Protein AF-A0A0M4G203-F1 (afdb_monomer)

Nearest PDB structures (foldseek):
  8ipb-assembly1_ma  TM=5.806E-01  e=3.931E-02  Triticum aestivum
  4rx6-assembly1_B  TM=6.484E-01  e=1.212E-01  Bacillus subtilis subsp. subtilis str. 168
  8p9a-assembly1_V  TM=4.561E-01  e=3.737E-01  Saccharomyces cerevisiae
  6cwx-assembly1_A  TM=5.904E-01  e=1.744E+00  Homo sapiens
  6gb2-assembly1_Bk  TM=4.598E-01  e=4.207E-01  Sus scrofa

pLDDT: mean 88.68, std 8.32, range [46.84, 96.0]

Structu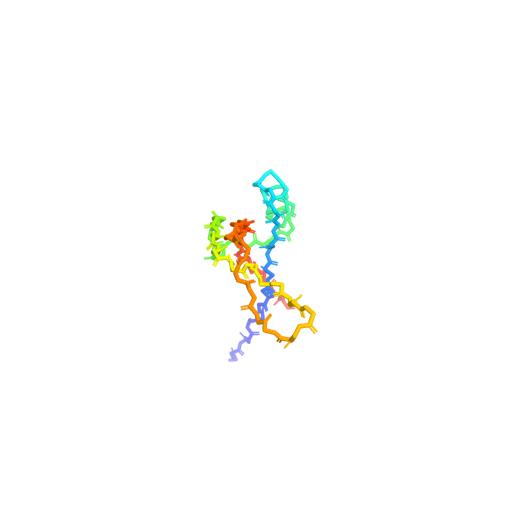re (mmCIF, N/CA/C/O backbone):
data_AF-A0A0M4G203-F1
#
_entry.id   AF-A0A0M4G203-F1
#
loop_
_atom_site.group_PDB
_atom_site.id
_atom_site.type_symbol
_atom_site.label_atom_id
_atom_site.label_alt_id
_atom_site.label_comp_id
_atom_site.label_asym_id
_atom_site.label_entity_id
_atom_site.label_seq_id
_atom_site.pdbx_PDB_ins_code
_atom_site.Cartn_x
_atom_site.Cartn_y
_atom_site.Cartn_z
_atom_site.occupancy
_atom_site.B_iso_or_equiv
_atom_site.auth_seq_id
_atom_site.auth_comp_id
_atom_site.auth_asym_id
_atom_site.auth_atom_id
_atom_site.pdbx_PDB_model_num
ATOM 1 N N . MET A 1 1 ? -36.244 -2.488 14.158 1.00 46.84 1 MET A N 1
ATOM 2 C CA . MET A 1 1 ? -35.658 -1.597 13.133 1.00 46.84 1 MET A CA 1
ATOM 3 C C . MET A 1 1 ? -34.225 -2.042 12.913 1.00 46.84 1 MET A C 1
ATOM 5 O O . MET A 1 1 ? -33.462 -2.018 13.867 1.00 46.84 1 MET A O 1
ATOM 9 N N . ILE A 1 2 ? -33.881 -2.530 11.722 1.00 59.28 2 ILE A N 1
ATOM 10 C CA . ILE A 1 2 ? -32.505 -2.937 11.412 1.00 59.28 2 ILE A CA 1
ATOM 11 C C . ILE A 1 2 ? -31.806 -1.687 10.878 1.00 59.28 2 ILE A C 1
ATOM 13 O O . ILE A 1 2 ? -32.056 -1.266 9.750 1.00 59.28 2 ILE A O 1
ATOM 17 N N . THR A 1 3 ? -31.006 -1.025 11.706 1.00 67.56 3 THR A N 1
ATOM 18 C CA . THR A 1 3 ? -30.155 0.080 11.263 1.00 67.56 3 THR A CA 1
ATOM 19 C C . THR A 1 3 ? -29.053 -0.497 10.378 1.00 67.56 3 THR A C 1
ATOM 21 O O . THR A 1 3 ? -28.146 -1.171 10.855 1.00 67.56 3 THR A O 1
ATOM 24 N N . SER A 1 4 ? -29.147 -0.274 9.065 1.00 73.44 4 SER A N 1
ATOM 25 C CA . SER A 1 4 ? -28.122 -0.693 8.104 1.00 73.44 4 SER A CA 1
ATOM 26 C C . SER A 1 4 ? -26.850 0.129 8.320 1.00 73.44 4 SER A C 1
ATOM 28 O O . SER A 1 4 ? -26.716 1.221 7.770 1.00 73.44 4 SER A O 1
ATOM 30 N N . THR A 1 5 ? -25.908 -0.391 9.105 1.00 78.56 5 THR A N 1
ATOM 31 C CA . THR A 1 5 ? -24.570 0.190 9.262 1.00 78.56 5 THR A CA 1
ATOM 32 C C . THR A 1 5 ? -23.870 0.239 7.904 1.00 78.56 5 THR A C 1
ATOM 34 O O . THR A 1 5 ? -23.695 -0.792 7.255 1.00 78.56 5 THR A O 1
ATOM 37 N N . ARG A 1 6 ? -23.488 1.437 7.448 1.00 84.62 6 ARG A N 1
ATOM 38 C CA . ARG A 1 6 ? -22.757 1.616 6.188 1.00 84.62 6 ARG A CA 1
ATOM 39 C C . ARG A 1 6 ? -21.259 1.610 6.471 1.00 84.62 6 ARG A C 1
ATOM 41 O O . ARG A 1 6 ? -20.796 2.271 7.396 1.00 84.62 6 ARG A O 1
ATOM 48 N N . PHE A 1 7 ? -20.497 0.88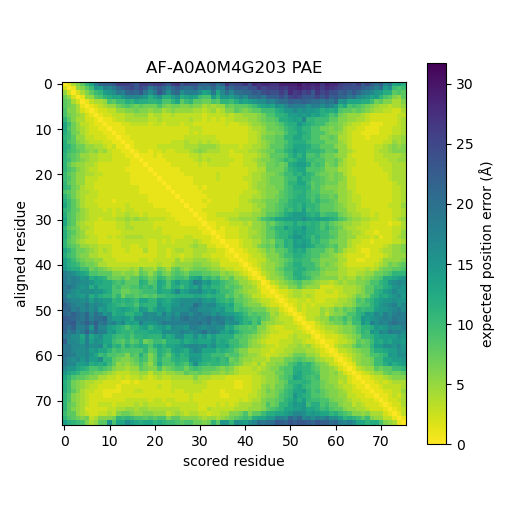0 5.666 1.00 88.56 7 PHE A N 1
ATOM 49 C CA . PHE A 1 7 ? -19.039 0.838 5.763 1.00 88.56 7 PHE A CA 1
ATOM 50 C C . PHE A 1 7 ? -18.415 1.545 4.560 1.00 88.56 7 PHE A C 1
ATOM 52 O O . PHE A 1 7 ? -18.904 1.436 3.437 1.00 88.56 7 PHE A O 1
ATOM 59 N N . GLN A 1 8 ? -17.336 2.280 4.811 1.00 91.25 8 GLN A N 1
ATOM 60 C CA . GLN A 1 8 ? -16.474 2.860 3.792 1.00 91.25 8 GLN A CA 1
ATOM 61 C C . GLN A 1 8 ? -15.192 2.053 3.700 1.00 91.25 8 GLN A C 1
ATOM 63 O O . GLN A 1 8 ? -14.342 2.168 4.583 1.00 91.25 8 GLN A O 1
ATOM 68 N N . ASP A 1 9 ? -15.037 1.300 2.618 1.00 93.56 9 ASP A N 1
ATOM 69 C CA . ASP A 1 9 ? -13.821 0.539 2.357 1.00 93.56 9 ASP A CA 1
ATOM 70 C C . ASP A 1 9 ? -12.823 1.367 1.541 1.00 93.56 9 ASP A C 1
ATOM 72 O O . ASP A 1 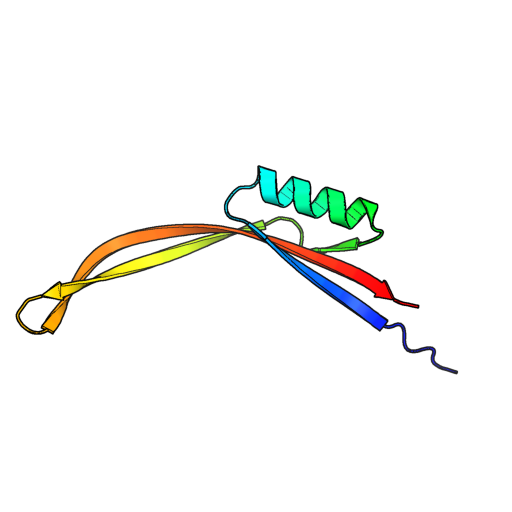9 ? -13.144 1.919 0.488 1.00 93.56 9 ASP A O 1
ATOM 76 N N . THR A 1 10 ? -11.580 1.415 2.014 1.00 94.12 10 THR A N 1
ATOM 77 C CA . THR A 1 10 ? -10.465 2.117 1.376 1.00 94.12 10 THR A CA 1
ATOM 78 C C . THR A 1 10 ? -9.296 1.158 1.207 1.00 94.12 10 THR A C 1
ATOM 80 O O . THR A 1 10 ? -8.829 0.535 2.161 1.00 94.12 10 THR A O 1
ATOM 83 N N . THR A 1 11 ? -8.781 1.052 -0.018 1.00 95.38 11 THR A N 1
ATOM 84 C CA . THR A 1 11 ? -7.585 0.252 -0.315 1.00 95.38 11 THR A CA 1
ATOM 85 C C . THR A 1 11 ? -6.381 1.168 -0.506 1.00 95.38 11 THR A C 1
ATOM 87 O O . THR A 1 11 ? -6.373 2.020 -1.393 1.00 95.38 11 THR A O 1
ATOM 90 N N . VAL A 1 12 ? -5.338 0.970 0.297 1.00 94.12 12 VAL A N 1
ATOM 91 C CA . VAL A 1 12 ? -4.041 1.634 0.128 1.00 94.12 12 VAL A CA 1
ATOM 92 C C . VAL A 1 12 ? -3.181 0.772 -0.786 1.00 94.12 12 VAL A C 1
ATOM 94 O O . VAL A 1 12 ? -3.062 -0.434 -0.582 1.00 94.12 12 VAL A O 1
ATOM 97 N N . THR A 1 13 ? -2.585 1.374 -1.815 1.00 93.56 13 THR A N 1
ATOM 98 C CA . THR A 1 13 ? -1.602 0.715 -2.687 1.00 93.56 13 THR A CA 1
ATOM 99 C C . THR A 1 13 ? -0.432 1.660 -2.944 1.00 93.56 13 THR A C 1
ATOM 101 O O . THR A 1 13 ? -0.629 2.775 -3.441 1.00 93.56 13 THR A O 1
ATOM 104 N N . ARG A 1 14 ? 0.784 1.242 -2.582 1.00 93.38 14 ARG A N 1
ATOM 105 C CA . ARG A 1 14 ? 2.017 2.040 -2.719 1.00 93.38 14 ARG A CA 1
ATOM 106 C C . ARG A 1 14 ? 3.188 1.188 -3.196 1.00 93.38 14 ARG A C 1
ATOM 108 O O . ARG A 1 14 ? 3.151 -0.036 -3.106 1.00 93.38 14 ARG A O 1
ATOM 115 N N . LYS A 1 15 ? 4.216 1.840 -3.746 1.00 89.19 15 LYS A N 1
ATOM 116 C CA . LYS A 1 15 ? 5.432 1.155 -4.216 1.00 89.19 15 LYS A CA 1
ATOM 117 C C . LYS A 1 15 ? 6.366 0.828 -3.059 1.00 89.19 15 LYS A C 1
ATOM 119 O O . LYS A 1 15 ? 6.918 -0.266 -3.025 1.00 89.19 15 LYS A O 1
ATOM 124 N N . THR A 1 16 ? 6.519 1.755 -2.117 1.00 91.25 16 THR A N 1
ATOM 125 C CA . THR A 1 16 ? 7.410 1.582 -0.967 1.00 91.25 16 THR A CA 1
ATOM 126 C C . THR A 1 16 ? 6.630 1.265 0.303 1.00 91.25 16 THR A C 1
ATOM 128 O O . THR A 1 16 ? 5.489 1.696 0.483 1.00 91.25 16 THR A O 1
ATOM 131 N N . GLU A 1 17 ? 7.263 0.513 1.203 1.00 91.88 17 GLU A N 1
ATOM 132 C CA . GLU A 1 17 ? 6.669 0.152 2.491 1.00 91.88 17 GLU A CA 1
ATOM 133 C C . GLU A 1 17 ? 6.450 1.383 3.375 1.00 91.88 17 GLU A C 1
ATOM 135 O O . GLU A 1 17 ? 5.414 1.520 4.021 1.00 91.88 17 GLU A O 1
ATOM 140 N N . LYS A 1 18 ? 7.415 2.310 3.369 1.00 93.69 18 LYS A N 1
ATOM 141 C CA . LYS A 1 18 ? 7.383 3.525 4.188 1.00 93.69 18 LYS A CA 1
ATOM 142 C C . LYS A 1 18 ? 6.170 4.396 3.860 1.00 93.69 18 LYS A C 1
ATOM 144 O O . LYS A 1 18 ? 5.442 4.786 4.768 1.00 93.69 18 LYS A O 1
ATOM 149 N N . GLU A 1 19 ? 5.915 4.640 2.575 1.00 92.81 19 GLU A N 1
ATOM 150 C CA . GLU A 1 19 ? 4.727 5.379 2.125 1.00 92.81 19 GLU A CA 1
ATOM 151 C C . GLU A 1 19 ? 3.431 4.648 2.486 1.00 92.81 19 GLU A C 1
ATOM 153 O O . GLU A 1 19 ? 2.441 5.281 2.850 1.00 92.81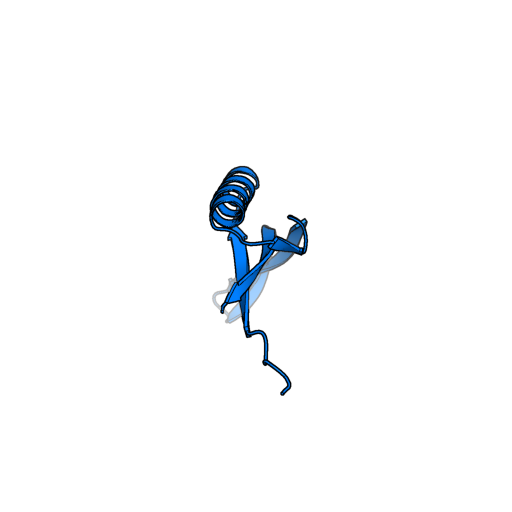 19 GLU A O 1
ATOM 158 N N . ALA A 1 20 ? 3.424 3.315 2.380 1.00 93.69 20 ALA A N 1
ATOM 159 C CA . ALA A 1 20 ? 2.255 2.513 2.715 1.00 93.69 20 ALA A CA 1
ATOM 160 C C . ALA A 1 20 ? 1.926 2.599 4.212 1.00 93.69 20 ALA A C 1
ATOM 162 O O . ALA A 1 20 ? 0.771 2.826 4.565 1.00 93.69 20 ALA A O 1
ATOM 163 N N . ARG A 1 21 ? 2.938 2.481 5.082 1.00 94.31 21 ARG A N 1
ATOM 164 C CA . ARG A 1 21 ? 2.788 2.627 6.537 1.00 94.31 21 ARG A CA 1
ATOM 165 C C . ARG A 1 21 ? 2.297 4.015 6.917 1.00 94.31 21 ARG A C 1
ATOM 167 O O . ARG A 1 21 ? 1.363 4.116 7.701 1.00 94.31 21 ARG A O 1
ATOM 174 N N . GLN A 1 22 ? 2.871 5.062 6.325 1.00 95.94 22 GLN A N 1
ATOM 175 C CA . GLN A 1 22 ? 2.439 6.435 6.583 1.00 95.94 22 GLN A CA 1
ATOM 176 C C . GLN A 1 22 ? 0.968 6.643 6.194 1.00 95.94 22 GLN A C 1
ATOM 178 O O . GLN A 1 22 ? 0.190 7.166 6.984 1.00 95.94 22 GLN A O 1
ATOM 183 N N . ALA A 1 23 ? 0.559 6.158 5.017 1.00 94.31 23 ALA A N 1
ATOM 184 C CA . ALA A 1 23 ? -0.831 6.251 4.579 1.00 94.31 23 ALA A CA 1
ATOM 185 C C . ALA A 1 23 ? -1.799 5.465 5.485 1.00 94.31 23 ALA A C 1
ATOM 187 O O . ALA A 1 23 ? -2.925 5.906 5.702 1.00 94.31 23 ALA A O 1
ATOM 188 N N . ILE A 1 24 ? -1.378 4.309 6.007 1.00 94.81 24 ILE A N 1
ATOM 189 C CA . ILE A 1 24 ? -2.171 3.530 6.967 1.00 94.81 24 ILE A CA 1
ATOM 190 C C . ILE A 1 24 ? -2.309 4.288 8.284 1.00 94.81 24 ILE A C 1
ATOM 192 O O . ILE A 1 24 ? -3.425 4.404 8.777 1.00 94.81 24 ILE A O 1
ATOM 196 N N . ASP A 1 25 ? -1.219 4.831 8.824 1.00 96.00 25 ASP A N 1
ATOM 197 C CA . ASP A 1 25 ? -1.230 5.582 10.083 1.00 96.00 25 ASP A CA 1
ATOM 198 C C . ASP A 1 25 ? -2.139 6.821 9.997 1.00 96.00 25 ASP A C 1
ATOM 200 O O . ASP A 1 25 ? -2.974 7.058 10.871 1.00 96.00 25 ASP A O 1
ATOM 204 N N . ASP A 1 26 ? -2.087 7.546 8.877 1.00 95.56 26 ASP A N 1
ATOM 205 C CA . ASP A 1 26 ? -2.982 8.677 8.617 1.00 95.56 26 ASP A CA 1
ATOM 206 C C . ASP A 1 26 ? -4.461 8.261 8.552 1.00 95.56 26 ASP A C 1
ATOM 208 O O . ASP A 1 26 ? -5.336 9.014 8.987 1.00 95.56 26 ASP A O 1
ATOM 212 N N . LEU A 1 27 ? -4.769 7.076 8.016 1.00 93.50 27 LEU A N 1
ATOM 213 C CA . LEU A 1 27 ? -6.136 6.550 7.972 1.00 93.50 27 LEU A CA 1
ATOM 214 C C . LEU A 1 27 ? -6.592 6.024 9.339 1.00 93.50 27 LEU A C 1
ATOM 216 O O . LEU A 1 27 ? -7.731 6.280 9.728 1.00 93.50 27 LEU A O 1
ATOM 220 N N . LEU A 1 28 ? -5.716 5.365 10.097 1.00 94.00 28 LEU A N 1
ATOM 221 C CA . LEU A 1 28 ? -5.991 4.929 11.468 1.00 94.00 28 LEU A CA 1
ATOM 222 C C . LEU A 1 28 ? -6.358 6.126 12.356 1.00 94.00 28 LEU A C 1
ATOM 224 O O . LEU A 1 28 ? -7.393 6.108 13.022 1.00 94.00 28 LEU A O 1
ATOM 228 N N . ARG A 1 29 ? -5.594 7.224 12.272 1.00 95.00 29 ARG A N 1
ATOM 229 C CA . ARG A 1 29 ? -5.896 8.487 12.978 1.00 95.00 29 ARG A CA 1
ATOM 230 C C . ARG A 1 29 ? -7.245 9.098 12.588 1.00 95.00 29 ARG A C 1
ATOM 232 O O . ARG A 1 29 ? -7.847 9.811 13.384 1.00 95.00 29 ARG A O 1
ATOM 239 N N . ARG A 1 30 ? -7.743 8.817 11.380 1.00 90.94 30 ARG A N 1
ATOM 240 C CA . ARG A 1 30 ? -9.062 9.262 10.882 1.00 90.94 30 ARG A CA 1
ATOM 241 C C . ARG A 1 30 ? -10.211 8.323 11.280 1.00 90.94 30 ARG A C 1
ATOM 243 O O . ARG A 1 30 ? -11.336 8.519 10.807 1.00 90.94 30 ARG A O 1
ATOM 250 N N . GLY A 1 31 ? -9.942 7.315 12.112 1.00 91.56 31 GLY A N 1
ATOM 251 C CA . GLY A 1 31 ? -10.933 6.361 12.610 1.00 91.56 31 GLY A CA 1
ATOM 252 C C . GLY A 1 31 ? -11.223 5.204 11.655 1.00 91.56 31 GLY A C 1
ATOM 253 O O . GLY A 1 31 ? -12.314 4.640 11.704 1.00 91.56 31 GLY A O 1
ATOM 254 N N . TYR A 1 32 ? -10.295 4.877 10.752 1.00 94.69 32 TYR A N 1
ATOM 255 C CA . TYR A 1 32 ? -10.380 3.642 9.977 1.00 94.69 32 TYR A CA 1
ATOM 256 C C . TYR A 1 32 ? -9.822 2.462 10.783 1.00 94.69 32 TYR A C 1
ATOM 258 O O . TYR A 1 32 ? -8.857 2.600 11.525 1.00 94.69 32 TYR A O 1
ATOM 266 N N . GLU A 1 33 ? -10.392 1.283 10.574 1.00 93.12 33 GLU A N 1
ATOM 267 C CA . GLU A 1 33 ? -9.924 -0.004 11.077 1.00 93.12 33 GLU A CA 1
ATOM 268 C C . GLU A 1 33 ? -9.264 -0.791 9.946 1.00 93.12 33 GLU A C 1
ATOM 270 O O . GLU A 1 33 ? -9.768 -0.820 8.821 1.00 93.12 33 GLU A O 1
ATOM 275 N N . VAL A 1 34 ? -8.159 -1.476 10.229 1.00 93.50 34 VAL A N 1
ATOM 276 C CA . VAL A 1 34 ? -7.502 -2.352 9.250 1.00 93.50 34 VAL A CA 1
ATOM 277 C C . VAL A 1 34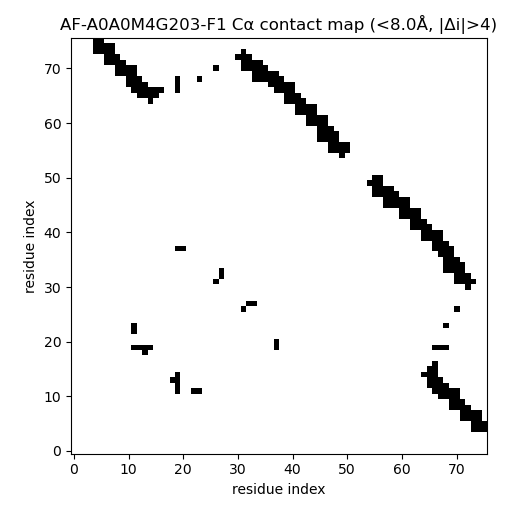 ? -8.278 -3.664 9.138 1.00 93.50 34 VAL A C 1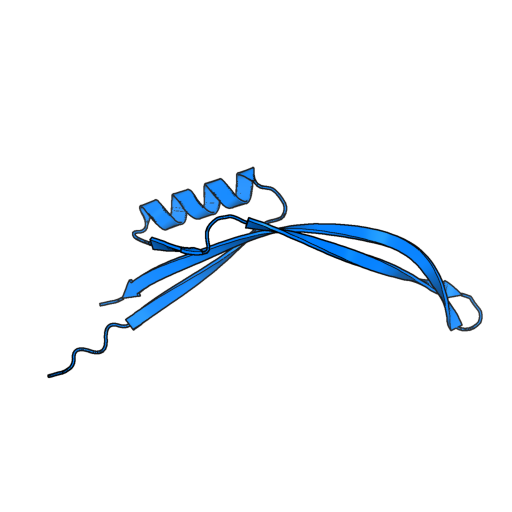
ATOM 279 O O . VAL A 1 34 ? -8.435 -4.382 10.118 1.00 93.50 34 VAL A O 1
ATOM 282 N N . ILE A 1 35 ? -8.736 -3.991 7.928 1.00 95.19 35 ILE A N 1
ATOM 283 C CA . ILE A 1 35 ? -9.375 -5.281 7.607 1.00 95.19 35 ILE A CA 1
ATOM 284 C C . ILE A 1 35 ? -8.345 -6.253 7.038 1.00 95.19 35 ILE A C 1
ATOM 286 O O . ILE A 1 35 ? -8.376 -7.447 7.314 1.00 95.19 35 ILE A O 1
ATOM 290 N N . TYR A 1 36 ? -7.451 -5.734 6.195 1.00 92.50 36 TYR A N 1
ATOM 291 C CA . TYR A 1 36 ? -6.407 -6.509 5.547 1.00 92.50 36 TYR A CA 1
ATOM 292 C C . TYR A 1 36 ? -5.053 -5.868 5.853 1.00 92.50 36 TYR A C 1
ATOM 294 O O . TYR A 1 36 ? -4.859 -4.696 5.494 1.00 92.50 36 TYR A O 1
ATOM 302 N N . PRO A 1 37 ? -4.139 -6.605 6.509 1.00 92.75 37 PRO A N 1
ATOM 303 C CA . PRO A 1 37 ? -2.863 -6.068 6.952 1.00 92.75 37 PRO A CA 1
ATOM 304 C C . PRO A 1 37 ? -1.997 -5.647 5.767 1.00 92.75 37 PRO A C 1
ATOM 306 O O . PRO A 1 37 ? -2.166 -6.113 4.637 1.00 92.75 37 PRO A O 1
ATOM 309 N N . LEU A 1 38 ? -1.036 -4.768 6.047 1.00 93.19 38 LEU A N 1
ATOM 310 C CA . LEU A 1 38 ? -0.047 -4.335 5.073 1.00 93.19 38 LEU A CA 1
ATOM 311 C C . LEU A 1 38 ? 0.753 -5.539 4.566 1.00 93.19 38 LEU A C 1
ATOM 313 O O . LEU A 1 38 ? 1.582 -6.089 5.283 1.00 93.19 38 LEU A O 1
ATOM 317 N N . THR A 1 39 ? 0.503 -5.923 3.319 1.00 93.44 39 THR A N 1
ATOM 318 C CA . THR A 1 39 ? 1.115 -7.093 2.691 1.00 93.44 39 THR A CA 1
ATOM 319 C C . THR A 1 39 ? 1.843 -6.671 1.424 1.00 93.44 39 THR A C 1
ATOM 321 O O . THR A 1 39 ? 1.311 -5.911 0.604 1.00 93.44 39 THR A O 1
ATOM 324 N N . GLN A 1 40 ? 3.070 -7.162 1.255 1.00 92.62 40 GLN A N 1
ATOM 325 C CA . GLN A 1 40 ? 3.805 -7.006 0.010 1.00 92.62 40 GLN A CA 1
ATOM 326 C C . GLN A 1 40 ? 3.268 -8.008 -1.009 1.00 92.62 40 GLN A C 1
ATOM 328 O O . GLN A 1 40 ? 3.300 -9.216 -0.797 1.00 92.62 40 GLN A O 1
ATOM 333 N N . ILE A 1 41 ? 2.781 -7.495 -2.131 1.00 89.88 41 ILE A N 1
ATOM 334 C CA . ILE A 1 41 ? 2.352 -8.298 -3.268 1.00 89.88 41 ILE A CA 1
ATOM 335 C C . ILE A 1 41 ? 3.382 -8.113 -4.368 1.00 89.88 41 ILE A C 1
ATOM 337 O O . ILE A 1 41 ? 3.512 -7.023 -4.940 1.00 89.88 41 ILE A O 1
ATOM 341 N N . THR A 1 42 ? 4.111 -9.182 -4.650 1.00 88.00 42 THR A N 1
ATOM 342 C CA . THR A 1 42 ? 5.006 -9.291 -5.796 1.00 88.00 42 THR A CA 1
ATOM 343 C C . THR A 1 42 ? 4.244 -9.862 -6.985 1.00 88.00 42 THR A C 1
ATOM 345 O O . THR A 1 42 ? 3.376 -10.722 -6.850 1.00 88.00 42 THR A O 1
ATOM 348 N N . ASN A 1 43 ? 4.524 -9.328 -8.165 1.00 80.69 43 ASN A N 1
ATOM 349 C CA . ASN A 1 43 ? 4.037 -9.852 -9.425 1.00 80.69 43 ASN A CA 1
ATOM 350 C C . ASN A 1 43 ? 5.194 -9.830 -10.422 1.00 80.69 43 ASN A C 1
ATOM 352 O O . ASN A 1 43 ? 5.767 -8.770 -10.697 1.00 80.69 43 ASN A O 1
ATOM 356 N N . ASP A 1 44 ? 5.525 -11.000 -10.951 1.00 80.31 44 ASP A N 1
ATOM 357 C CA . ASP A 1 44 ? 6.528 -11.153 -11.992 1.00 80.31 44 ASP A CA 1
ATOM 358 C C . ASP A 1 44 ? 5.883 -10.936 -13.358 1.00 80.31 44 ASP A C 1
ATOM 360 O O . ASP A 1 44 ? 5.266 -11.821 -13.956 1.00 80.31 44 ASP A O 1
ATOM 364 N N . GLY A 1 45 ? 6.021 -9.709 -13.859 1.00 79.44 45 GLY A N 1
ATOM 365 C CA . GLY A 1 45 ? 5.647 -9.387 -15.228 1.00 79.44 45 GLY A CA 1
ATOM 366 C C . GLY A 1 45 ? 6.680 -9.915 -16.222 1.00 79.44 45 GLY A C 1
ATOM 367 O O . GLY A 1 45 ? 7.858 -10.052 -15.901 1.00 79.44 45 GLY A O 1
ATOM 368 N N . LYS A 1 46 ? 6.260 -10.139 -17.468 1.00 86.88 46 LYS A N 1
ATOM 369 C CA . LYS A 1 46 ? 7.168 -10.387 -18.598 1.00 86.88 46 LYS A CA 1
ATOM 370 C C . LYS A 1 46 ? 7.165 -9.175 -19.519 1.00 86.88 46 LYS A C 1
ATOM 372 O O . LYS A 1 46 ? 6.094 -8.710 -19.914 1.00 86.88 46 LYS A O 1
ATOM 377 N N . GLN A 1 47 ? 8.344 -8.668 -19.864 1.00 85.81 47 GLN A N 1
ATOM 378 C CA . GLN A 1 47 ? 8.495 -7.600 -20.843 1.00 85.81 47 GLN A CA 1
ATOM 379 C C . GLN A 1 47 ? 8.737 -8.199 -22.227 1.00 85.81 47 GLN A C 1
ATOM 381 O O . GLN A 1 47 ? 9.676 -8.969 -22.435 1.00 85.81 47 GLN A O 1
ATOM 386 N N . TRP A 1 48 ? 7.891 -7.808 -23.175 1.00 89.62 48 TRP A N 1
ATOM 387 C CA . TRP A 1 48 ? 7.957 -8.227 -24.570 1.00 89.62 48 TRP A CA 1
ATOM 388 C C . TRP A 1 48 ? 8.215 -7.006 -25.446 1.00 89.62 48 TRP A C 1
ATOM 390 O O . TRP A 1 48 ? 7.648 -5.938 -25.204 1.00 89.62 48 TRP A O 1
ATOM 400 N N . LYS A 1 49 ? 9.049 -7.157 -26.472 1.00 90.31 49 LYS A N 1
ATOM 401 C CA . LYS A 1 49 ? 9.276 -6.137 -27.502 1.00 90.31 49 LYS A CA 1
ATOM 402 C C . LYS A 1 49 ? 8.913 -6.700 -28.861 1.00 90.31 49 LYS A C 1
ATOM 404 O O . LYS A 1 49 ? 9.083 -7.890 -29.105 1.00 90.31 49 LYS A O 1
ATOM 409 N N . ARG A 1 50 ? 8.409 -5.839 -29.740 1.00 89.56 50 ARG A N 1
ATOM 410 C CA . ARG A 1 50 ? 8.174 -6.196 -31.136 1.00 89.56 50 ARG A CA 1
ATOM 411 C C . ARG A 1 50 ? 9.423 -5.942 -31.962 1.00 89.56 50 ARG A C 1
ATOM 413 O O . ARG A 1 50 ? 10.037 -4.883 -31.840 1.00 89.56 50 ARG A O 1
ATOM 420 N N . ASP A 1 51 ? 9.777 -6.927 -32.771 1.00 89.19 51 ASP A N 1
ATOM 421 C CA . ASP A 1 51 ? 10.814 -6.795 -33.790 1.00 89.19 51 ASP A CA 1
ATOM 422 C C . ASP A 1 51 ? 10.275 -6.111 -35.061 1.00 89.19 51 ASP A C 1
ATOM 424 O O . ASP A 1 51 ? 9.062 -5.927 -35.203 1.00 89.19 51 ASP A O 1
ATOM 428 N N . ALA A 1 52 ? 11.159 -5.797 -36.011 1.00 87.75 52 ALA A N 1
ATOM 429 C CA . ALA A 1 52 ? 10.819 -5.244 -37.325 1.00 87.75 52 ALA A CA 1
ATOM 430 C C . ALA A 1 52 ? 9.809 -6.112 -38.106 1.00 87.75 52 ALA A C 1
ATOM 432 O O . ALA A 1 52 ? 9.029 -5.597 -38.901 1.00 87.75 52 ALA A O 1
ATOM 433 N N . TYR A 1 53 ? 9.768 -7.418 -37.822 1.00 89.31 53 TYR A N 1
ATOM 434 C CA . TYR A 1 53 ? 8.830 -8.380 -38.414 1.00 89.31 53 TYR A CA 1
ATOM 435 C C . TYR A 1 53 ? 7.560 -8.613 -37.572 1.00 89.31 53 TYR A C 1
ATOM 437 O O . TYR A 1 53 ? 6.836 -9.583 -37.794 1.00 89.31 53 TYR A O 1
ATOM 445 N N . GLY A 1 54 ? 7.303 -7.786 -36.551 1.00 85.81 54 GLY A N 1
ATOM 446 C CA . GLY A 1 54 ? 6.087 -7.847 -35.727 1.00 85.81 54 GLY A CA 1
ATOM 447 C C . GLY A 1 54 ? 6.016 -9.008 -34.726 1.00 85.81 54 GLY A C 1
ATOM 448 O O . GLY A 1 54 ? 5.001 -9.170 -34.048 1.00 85.81 54 GLY A O 1
ATOM 449 N N . ARG A 1 55 ? 7.080 -9.808 -34.592 1.00 89.38 55 ARG A N 1
ATOM 450 C CA . ARG A 1 55 ? 7.166 -10.914 -33.625 1.00 89.38 55 ARG A CA 1
ATOM 451 C C . ARG A 1 55 ? 7.425 -10.382 -32.217 1.00 89.38 55 ARG A C 1
ATOM 453 O O . ARG A 1 55 ? 8.215 -9.455 -32.045 1.00 89.38 55 ARG A O 1
ATOM 460 N N . ASN A 1 56 ? 6.791 -10.989 -31.213 1.00 88.75 56 ASN A N 1
ATOM 461 C CA . ASN A 1 56 ? 7.049 -10.674 -29.808 1.00 88.75 56 ASN A CA 1
ATOM 462 C C . ASN A 1 56 ? 8.310 -11.411 -29.340 1.00 88.75 56 ASN A C 1
ATOM 464 O O . ASN A 1 56 ? 8.312 -12.634 -29.224 1.00 88.75 56 ASN A O 1
ATOM 468 N N . ILE A 1 57 ? 9.363 -10.658 -29.040 1.00 90.31 57 ILE A N 1
ATOM 469 C CA . ILE A 1 57 ? 10.604 -11.153 -28.451 1.00 90.31 57 ILE A CA 1
ATOM 470 C C . ILE A 1 57 ? 10.541 -10.908 -26.944 1.00 90.31 57 ILE A C 1
ATOM 472 O O . ILE A 1 57 ? 10.281 -9.787 -26.494 1.00 90.31 57 ILE A O 1
ATOM 476 N N . PHE A 1 58 ? 10.758 -11.963 -26.161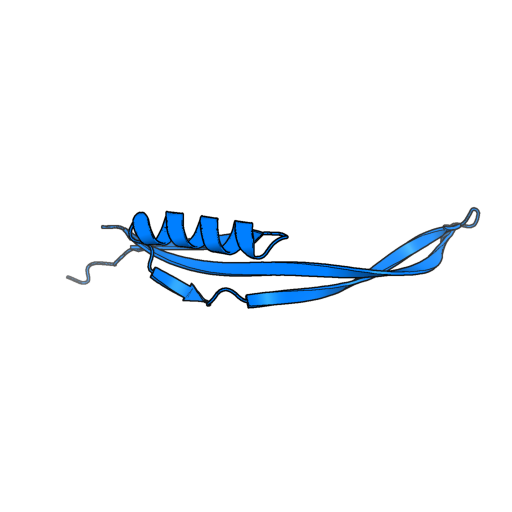 1.00 89.31 58 PHE A N 1
ATOM 477 C CA . PHE A 1 58 ? 10.931 -11.846 -24.717 1.00 89.31 58 PHE A CA 1
ATOM 478 C C . PHE A 1 58 ? 12.237 -11.103 -24.424 1.00 89.31 58 PHE A C 1
ATOM 480 O O . PHE A 1 58 ? 13.288 -11.496 -24.924 1.00 89.31 58 PHE A O 1
ATOM 487 N N . ILE A 1 59 ? 12.170 -10.038 -23.624 1.00 88.75 59 ILE A N 1
ATOM 488 C CA . ILE A 1 59 ? 13.366 -9.303 -23.196 1.00 88.75 59 ILE A CA 1
ATOM 489 C C . ILE A 1 59 ? 13.801 -9.789 -21.820 1.00 88.75 59 ILE A C 1
ATOM 491 O O . ILE A 1 59 ? 14.911 -10.276 -21.650 1.00 88.75 59 ILE A O 1
ATOM 495 N N . GLN A 1 60 ? 12.937 -9.592 -20.827 1.00 86.69 60 GLN A N 1
ATOM 496 C CA . GLN A 1 60 ? 13.276 -9.810 -19.427 1.00 86.69 60 GLN A CA 1
ATOM 497 C C . GLN A 1 60 ? 12.019 -9.942 -18.572 1.00 86.69 60 GLN A C 1
ATOM 499 O O . GLN A 1 60 ? 10.942 -9.449 -18.928 1.00 86.69 60 GLN A O 1
ATOM 504 N N . ASN A 1 61 ? 12.175 -10.556 -17.401 1.00 85.88 61 ASN A N 1
ATOM 505 C CA . ASN A 1 61 ? 11.174 -10.460 -16.347 1.00 85.88 61 ASN A CA 1
ATOM 506 C C . ASN A 1 61 ? 11.260 -9.076 -15.699 1.00 85.88 61 ASN A C 1
ATOM 508 O O . ASN A 1 61 ? 12.343 -8.554 -15.444 1.00 85.88 61 ASN A O 1
ATOM 512 N N . THR A 1 62 ? 10.108 -8.469 -15.442 1.00 82.44 62 THR A N 1
ATOM 513 C CA . THR A 1 62 ? 9.998 -7.198 -14.729 1.00 82.44 62 THR A CA 1
ATOM 514 C C . THR A 1 62 ? 9.354 -7.472 -13.374 1.00 82.44 62 THR A C 1
ATOM 516 O O . THR A 1 62 ? 8.119 -7.487 -13.292 1.00 82.44 62 THR A O 1
ATOM 519 N N . PRO A 1 63 ? 10.153 -7.700 -12.317 1.00 77.50 63 PRO A N 1
ATOM 520 C CA . PRO A 1 63 ? 9.606 -7.874 -10.984 1.00 77.50 63 PRO A CA 1
ATOM 521 C C . PRO A 1 63 ? 8.954 -6.558 -10.554 1.00 77.50 63 PRO A C 1
ATOM 523 O O . PRO A 1 63 ? 9.577 -5.493 -10.556 1.00 77.50 63 PRO A O 1
ATOM 526 N N . LYS A 1 64 ? 7.666 -6.614 -10.220 1.00 81.81 64 LYS A N 1
ATOM 527 C CA . LYS A 1 64 ? 6.921 -5.479 -9.676 1.00 81.81 64 LYS A CA 1
ATOM 528 C C . LYS A 1 64 ? 6.416 -5.856 -8.297 1.00 81.81 64 LYS A C 1
ATOM 530 O O . LYS A 1 64 ? 5.595 -6.753 -8.159 1.00 81.81 64 LYS A O 1
ATOM 535 N N . SER A 1 65 ? 6.862 -5.136 -7.277 1.00 86.06 65 SER A N 1
ATOM 536 C CA . SER A 1 65 ? 6.301 -5.241 -5.933 1.00 86.06 65 SER A CA 1
ATOM 537 C C . SER A 1 65 ? 5.426 -4.033 -5.625 1.00 86.06 65 SER A C 1
ATOM 539 O O . SER A 1 65 ? 5.783 -2.895 -5.935 1.00 86.06 65 SER A O 1
ATOM 541 N N . SER A 1 66 ? 4.291 -4.275 -4.983 1.00 90.94 66 SER A N 1
ATOM 542 C CA . SER A 1 66 ? 3.441 -3.229 -4.422 1.00 90.94 66 SER A CA 1
ATOM 543 C C . SER A 1 66 ? 2.995 -3.625 -3.027 1.00 90.94 66 SER A C 1
ATOM 545 O O . SER A 1 66 ? 2.711 -4.788 -2.764 1.00 90.94 66 SER A O 1
ATOM 547 N N . TRP A 1 67 ? 2.915 -2.650 -2.142 1.00 93.56 67 TRP A N 1
ATOM 548 C CA . TRP A 1 67 ? 2.399 -2.810 -0.797 1.00 93.56 67 TRP A CA 1
ATOM 549 C C . TRP A 1 67 ? 0.914 -2.482 -0.786 1.00 93.56 67 TRP A C 1
ATOM 551 O O . TRP A 1 67 ? 0.522 -1.406 -1.253 1.00 93.56 67 TRP A O 1
ATOM 561 N N . LYS A 1 68 ? 0.093 -3.407 -0.280 1.00 94.75 68 LYS A N 1
ATOM 562 C CA . LYS A 1 68 ? -1.362 -3.245 -0.213 1.00 94.75 68 LYS A CA 1
ATOM 563 C C . LYS A 1 68 ? -1.891 -3.454 1.198 1.00 94.75 68 LYS A C 1
ATOM 565 O O . LYS A 1 68 ? -1.459 -4.366 1.892 1.00 94.75 68 LYS A O 1
ATOM 570 N N . ALA A 1 69 ? -2.862 -2.633 1.582 1.00 95.62 69 ALA A N 1
ATOM 571 C CA . ALA A 1 69 ? -3.652 -2.784 2.801 1.00 95.62 69 ALA A CA 1
ATOM 572 C C . ALA A 1 69 ? -5.104 -2.386 2.518 1.00 95.62 69 ALA A C 1
ATOM 574 O O . ALA A 1 69 ? -5.353 -1.538 1.654 1.00 95.62 69 ALA A O 1
ATOM 575 N N . LYS A 1 70 ? -6.060 -2.975 3.240 1.00 94.88 70 LYS A N 1
ATOM 576 C CA . LYS A 1 70 ? -7.472 -2.566 3.176 1.00 94.88 70 LYS A CA 1
ATOM 577 C C . LYS A 1 70 ? -7.936 -2.129 4.548 1.00 94.88 70 LYS A C 1
ATOM 579 O O . LYS A 1 70 ? -7.689 -2.820 5.536 1.00 94.88 70 LYS A O 1
ATOM 584 N N . LEU A 1 71 ? 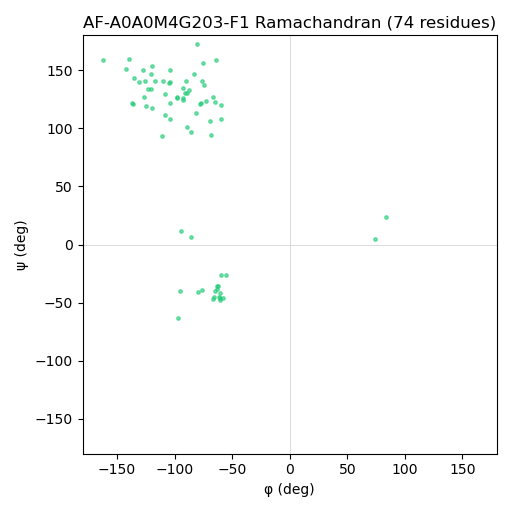-8.623 -1.001 4.582 1.00 95.00 71 LEU A N 1
ATOM 585 C CA . LEU A 1 71 ? -9.175 -0.423 5.788 1.00 95.00 71 LEU A CA 1
ATOM 586 C C . LEU A 1 71 ? -10.658 -0.138 5.582 1.00 95.00 71 LEU A C 1
ATOM 588 O O . LEU A 1 71 ? -11.069 0.175 4.467 1.00 95.00 71 LEU A O 1
ATOM 592 N N . ARG A 1 72 ? -11.440 -0.202 6.655 1.00 94.38 72 ARG A N 1
ATOM 593 C CA . ARG A 1 72 ? -12.844 0.220 6.677 1.00 94.38 72 ARG A CA 1
ATOM 594 C C . ARG A 1 72 ? -13.052 1.334 7.675 1.00 94.38 72 ARG A C 1
ATOM 596 O O . ARG A 1 72 ? -12.368 1.389 8.687 1.00 94.38 72 ARG A O 1
ATOM 603 N N . ARG A 1 73 ? -14.063 2.159 7.457 1.00 92.69 73 ARG A N 1
ATOM 604 C CA . ARG A 1 73 ? -14.609 3.046 8.486 1.00 92.69 73 ARG A CA 1
ATOM 605 C C . ARG A 1 73 ? -16.120 2.913 8.530 1.00 92.69 73 ARG A C 1
ATOM 607 O O . ARG A 1 73 ? -16.760 2.841 7.485 1.00 92.69 73 ARG A O 1
ATOM 614 N N . VAL A 1 74 ? -16.689 2.908 9.729 1.00 88.56 74 VAL A N 1
ATOM 615 C CA . VAL A 1 74 ? -18.142 2.964 9.907 1.00 88.56 74 VAL A CA 1
ATOM 616 C C . VAL A 1 74 ? -18.628 4.376 9.581 1.00 88.56 74 VAL A C 1
ATOM 618 O O . VAL A 1 74 ? -18.162 5.346 10.178 1.00 88.56 74 VAL A O 1
ATOM 621 N N . ILE A 1 75 ? -19.558 4.493 8.636 1.00 84.38 75 ILE A N 1
ATOM 622 C CA . ILE A 1 75 ? -20.293 5.730 8.370 1.00 84.38 75 ILE A CA 1
ATOM 623 C C . ILE A 1 75 ? -21.637 5.622 9.098 1.00 84.38 75 ILE A C 1
ATOM 625 O O . ILE A 1 75 ? -22.356 4.634 8.928 1.00 84.38 75 ILE A O 1
ATOM 629 N N . LYS A 1 76 ? -21.941 6.626 9.926 1.00 72.06 76 LYS A N 1
ATOM 630 C CA . LYS A 1 76 ? -2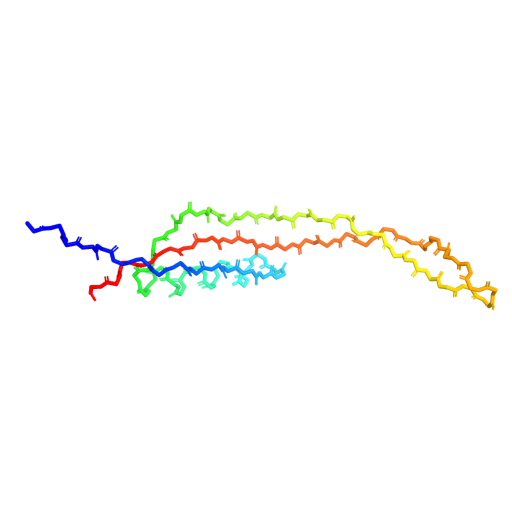3.251 6.784 10.568 1.00 72.06 76 LYS A CA 1
ATOM 631 C C . LYS A 1 76 ? -24.278 7.331 9.586 1.00 72.06 76 LYS A C 1
ATOM 633 O O . LYS A 1 76 ? -23.894 8.205 8.778 1.00 72.06 76 LYS A O 1
#

Mean predicted aligned error: 7.27 Å

Secondary structure (DSSP, 8-state):
-----EEEEEEEEESSHHHHHHHHHHHHHTT-EEEEEEEEEEEEEEEEEE-TTS-EEEEEEEEEEEEEEEEEEEE-

Radius of gyration: 19.47 Å; Cα contacts (8 Å, |Δi|>4): 136; chains: 1; bounding box: 49×21×52 Å

Solvent-accessible surface area (backbone atoms only — not comparable to full-atom values): 4559 Å² total; per-residue (Å²): 133,85,80,79,80,42,72,46,80,46,76,50,77,29,72,45,65,69,62,37,52,52,54,48,52,58,39,44,77,72,62,35,44,80,78,37,71,84,39,81,46,74,45,81,41,76,42,68,43,70,49,99,84,69,47,79,41,81,76,47,76,43,80,43,60,35,26,35,31,32,30,34,28,83,49,132

Foldseek 3Di:
DDDPWDKDKDKDKAQDPVVSVVVVVVVVVVAKAWPFDWDKDKDWAWDWDQDPVRDTDTDDIDIGIMIMTMIMHTDD

Sequence (76 aa):
MITSTRFQDTTVTRKTEKEARQAIDDLLRRGYEVIYPLTQITNDGKQWKRDAYGRNIFIQNTPKSSWKAKLRRVIK